Protein AF-M0CGI4-F1 (afdb_monomer)

pLDDT: mean 84.31, std 16.09, range [35.34, 97.31]

Solvent-accessible surface area (backbone atoms only — not comparable to full-atom values): 6238 Å² total; per-residue (Å²): 141,55,75,70,54,54,54,50,49,54,46,17,67,73,67,55,50,44,34,34,71,57,47,43,69,35,90,89,39,95,52,54,40,69,60,43,42,54,46,52,39,41,38,37,66,52,50,29,28,44,70,82,54,87,71,27,32,30,63,30,72,62,28,50,35,34,76,74,64,77,41,64,74,88,79,47,67,79,74,46,66,77,79,59,26,59,103,81,58,64,60,95,91,62,76,86,67,86,82,76,79,84,127

Foldseek 3Di:
DDPLLLVQLVCCVVVVKDALVRLCPDPPHVDHSLVSLLSLLQCVQQVQWDDPDDRMIHGDPVVVCVNVVVDDPVPTDGDDPCNSAPPPRDGPPDDPDPPDDDD

Structure (mmCIF, N/CA/C/O backbone):
data_AF-M0CGI4-F1
#
_entry.id   AF-M0CGI4-F1
#
loop_
_atom_site.group_PDB
_atom_site.id
_atom_site.type_symbol
_atom_site.label_atom_id
_atom_site.label_alt_id
_atom_site.label_comp_id
_atom_site.label_asym_id
_atom_site.label_entity_id
_atom_site.label_seq_id
_atom_site.pdbx_PDB_ins_code
_atom_site.Cartn_x
_atom_site.Cartn_y
_atom_site.Cartn_z
_atom_site.occupancy
_atom_site.B_iso_or_equiv
_atom_site.auth_seq_id
_atom_site.auth_comp_id
_atom_site.auth_asym_id
_atom_site.auth_atom_id
_atom_site.pdbx_PDB_model_num
ATOM 1 N N . MET A 1 1 ? 3.899 6.721 5.691 1.00 83.50 1 MET A N 1
ATOM 2 C CA . MET A 1 1 ? 2.978 6.881 4.556 1.00 83.50 1 MET A CA 1
ATOM 3 C C . MET A 1 1 ? 3.597 7.778 3.503 1.00 83.50 1 MET A C 1
ATOM 5 O O . MET A 1 1 ? 4.352 8.674 3.863 1.00 83.50 1 MET A O 1
ATOM 9 N N . MET A 1 2 ? 3.346 7.493 2.227 1.00 88.81 2 MET A N 1
ATOM 10 C CA . MET A 1 2 ? 3.700 8.334 1.080 1.00 88.81 2 MET A CA 1
ATOM 11 C C . MET A 1 2 ? 2.545 8.348 0.075 1.00 88.81 2 MET A C 1
ATOM 13 O O . MET A 1 2 ? 1.747 7.422 0.077 1.00 88.81 2 MET A O 1
ATOM 17 N N . GLN A 1 3 ? 2.504 9.324 -0.834 1.00 91.38 3 GLN A N 1
ATOM 18 C CA . GLN A 1 3 ? 1.399 9.481 -1.794 1.00 91.38 3 GLN A CA 1
ATOM 19 C C . GLN A 1 3 ? 1.071 8.195 -2.578 1.00 91.38 3 GLN A C 1
ATOM 21 O O . GLN A 1 3 ? -0.087 7.887 -2.822 1.00 91.38 3 GLN A O 1
ATOM 26 N N . LEU A 1 4 ? 2.084 7.411 -2.960 1.00 93.94 4 LEU A N 1
ATOM 27 C CA . LEU A 1 4 ? 1.880 6.137 -3.654 1.00 93.94 4 LEU A CA 1
ATOM 28 C C . LEU A 1 4 ? 1.054 5.129 -2.840 1.00 93.94 4 LEU A C 1
ATOM 30 O O . LEU A 1 4 ? 0.273 4.391 -3.424 1.00 93.94 4 LEU A O 1
ATOM 34 N N . ASP A 1 5 ? 1.225 5.092 -1.519 1.00 94.44 5 ASP A N 1
ATOM 35 C CA . ASP A 1 5 ? 0.464 4.190 -0.651 1.00 94.44 5 ASP A CA 1
ATOM 36 C C . ASP A 1 5 ? -1.028 4.533 -0.666 1.00 94.44 5 ASP A C 1
ATOM 38 O O . ASP A 1 5 ? -1.860 3.642 -0.787 1.00 94.44 5 ASP A O 1
ATOM 42 N N . GLU A 1 6 ? -1.349 5.827 -0.577 1.00 94.62 6 GLU A N 1
ATOM 43 C CA . GLU A 1 6 ? -2.728 6.328 -0.588 1.00 94.62 6 GLU A CA 1
ATOM 44 C C . GLU A 1 6 ? -3.393 5.972 -1.910 1.00 94.62 6 GLU A C 1
ATOM 46 O O . GLU A 1 6 ? -4.457 5.372 -1.923 1.00 94.62 6 GLU A O 1
ATOM 51 N N . ARG A 1 7 ? -2.692 6.194 -3.026 1.00 95.81 7 ARG A N 1
ATOM 52 C CA . ARG A 1 7 ? -3.185 5.818 -4.356 1.00 95.81 7 ARG A CA 1
ATOM 53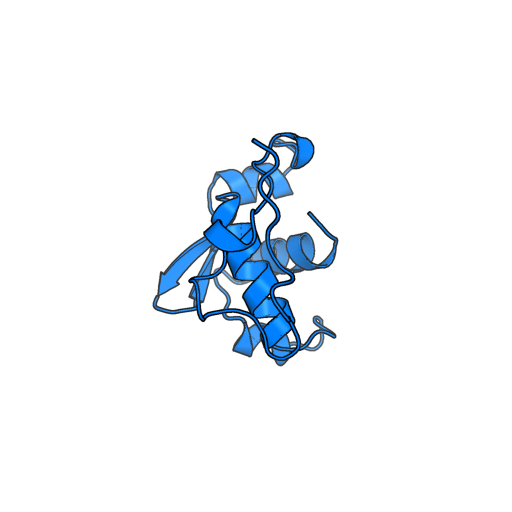 C C . ARG A 1 7 ? -3.439 4.318 -4.492 1.00 95.81 7 ARG A C 1
ATOM 55 O O . ARG A 1 7 ? -4.372 3.925 -5.183 1.00 95.81 7 ARG A O 1
ATOM 62 N N . ILE A 1 8 ? -2.602 3.476 -3.879 1.00 96.31 8 ILE A N 1
ATOM 63 C CA . ILE A 1 8 ? -2.823 2.023 -3.850 1.00 96.31 8 ILE A CA 1
ATOM 64 C C . ILE A 1 8 ? -4.098 1.709 -3.061 1.00 96.31 8 ILE A C 1
ATOM 66 O O . ILE A 1 8 ? -4.920 0.942 -3.550 1.00 96.31 8 ILE A O 1
ATOM 70 N N . MET A 1 9 ? -4.275 2.304 -1.879 1.00 96.88 9 MET A N 1
ATOM 71 C CA . MET A 1 9 ? -5.462 2.095 -1.046 1.00 96.88 9 MET A CA 1
ATOM 72 C C . MET A 1 9 ? -6.743 2.580 -1.732 1.00 96.88 9 MET A C 1
ATOM 74 O O . MET A 1 9 ? -7.696 1.820 -1.803 1.00 96.88 9 MET A O 1
ATOM 78 N N . GLU A 1 10 ? -6.741 3.781 -2.314 1.00 96.38 10 GLU A N 1
ATOM 79 C CA . GLU A 1 10 ? -7.859 4.324 -3.100 1.00 96.38 10 GLU A CA 1
ATOM 80 C C . GLU A 1 10 ? -8.224 3.419 -4.287 1.00 96.38 10 GLU A C 1
ATOM 82 O O . GLU A 1 10 ? -9.393 3.271 -4.640 1.00 96.38 10 GLU A O 1
ATOM 87 N N . TYR A 1 11 ? -7.224 2.811 -4.936 1.00 96.69 11 TYR A N 1
ATOM 88 C CA . TYR A 1 11 ? -7.474 1.868 -6.023 1.00 96.69 11 TYR A CA 1
ATOM 89 C C . TYR A 1 11 ? -8.127 0.583 -5.509 1.00 96.69 11 TYR A C 1
ATOM 91 O O . TYR A 1 11 ? -9.071 0.103 -6.129 1.00 96.69 11 TYR A O 1
ATOM 99 N N . ILE A 1 12 ? -7.640 0.032 -4.392 1.00 96.19 12 ILE A N 1
ATOM 100 C CA . ILE A 1 12 ? -8.228 -1.162 -3.771 1.00 96.19 12 ILE A CA 1
ATOM 101 C C . ILE A 1 12 ? -9.666 -0.876 -3.336 1.00 96.19 12 ILE A C 1
ATOM 103 O O . ILE A 1 12 ? -10.547 -1.652 -3.670 1.00 96.19 12 ILE A O 1
ATOM 107 N N . ASP A 1 13 ? -9.911 0.251 -2.672 1.00 96.50 13 ASP A N 1
ATOM 108 C CA . ASP A 1 13 ? -11.242 0.664 -2.220 1.00 96.50 13 ASP A CA 1
ATOM 109 C C . ASP A 1 13 ? -12.250 0.744 -3.379 1.00 96.50 13 ASP A C 1
ATOM 111 O O . ASP A 1 13 ? -13.383 0.274 -3.277 1.00 96.50 13 ASP A O 1
ATOM 115 N N . ARG A 1 14 ? -11.812 1.261 -4.535 1.00 96.06 14 ARG A N 1
ATOM 116 C CA . ARG A 1 14 ? -12.660 1.374 -5.727 1.00 96.06 14 ARG A CA 1
ATOM 117 C C . ARG A 1 14 ? -12.865 0.053 -6.473 1.00 96.06 14 ARG A C 1
ATOM 119 O O . ARG A 1 14 ? -13.967 -0.202 -6.954 1.00 96.06 14 ARG A O 1
ATOM 126 N N . GLU A 1 15 ? -11.812 -0.742 -6.649 1.00 94.44 15 GLU A N 1
ATOM 127 C CA . GLU A 1 15 ? -11.823 -1.940 -7.511 1.00 94.44 15 GLU A CA 1
ATOM 128 C C . GLU A 1 15 ? -12.021 -3.254 -6.724 1.00 94.44 15 GLU A C 1
ATOM 130 O O . GLU A 1 15 ? -12.170 -4.327 -7.312 1.00 94.44 15 GLU A O 1
ATOM 135 N N . GLY A 1 16 ? -12.022 -3.185 -5.393 1.00 94.06 16 GLY A N 1
ATOM 136 C CA . GLY A 1 16 ? -12.177 -4.288 -4.446 1.00 94.06 16 GLY A CA 1
ATOM 137 C C . GLY A 1 16 ? -10.864 -4.972 -4.073 1.00 94.06 16 GLY A C 1
ATOM 138 O O . GLY A 1 16 ? -10.619 -5.250 -2.912 1.00 94.06 16 GLY A O 1
ATOM 139 N N . TRP A 1 17 ? -9.981 -5.257 -5.027 1.00 94.50 17 TRP A N 1
ATOM 140 C CA . TRP A 1 17 ? -8.702 -5.884 -4.698 1.00 94.50 17 TRP A CA 1
ATOM 141 C C . TRP A 1 17 ? -7.599 -5.537 -5.676 1.00 94.50 17 TRP A C 1
ATOM 143 O O . TRP A 1 17 ? -7.830 -5.085 -6.798 1.00 94.50 17 TRP A O 1
ATOM 153 N N . VAL A 1 18 ? -6.359 -5.805 -5.267 1.00 94.56 18 VAL A N 1
ATOM 154 C CA . VAL A 1 18 ? -5.213 -5.534 -6.122 1.00 94.56 18 VAL A CA 1
ATOM 155 C C . VAL A 1 18 ? -4.072 -6.520 -5.962 1.00 94.56 18 VAL A C 1
ATOM 157 O O . VAL A 1 18 ? -3.862 -7.076 -4.894 1.00 94.56 18 VAL A O 1
ATOM 160 N N . SER A 1 19 ? -3.275 -6.688 -7.018 1.00 96.25 19 SER A N 1
ATOM 161 C CA . SER A 1 19 ? -1.946 -7.300 -6.923 1.00 96.25 19 SER A CA 1
ATOM 162 C C . SER A 1 19 ? -0.870 -6.337 -7.434 1.00 96.25 19 SER A C 1
ATOM 164 O O . SER A 1 19 ? -1.150 -5.546 -8.342 1.00 96.25 19 SER A O 1
ATOM 166 N N . PRO A 1 20 ? 0.381 -6.416 -6.936 1.00 95.62 20 PRO A N 1
ATOM 167 C CA . PRO A 1 20 ? 1.470 -5.558 -7.405 1.00 95.62 20 PRO A CA 1
ATOM 168 C C . PRO A 1 20 ? 1.671 -5.605 -8.922 1.00 95.62 20 PRO A C 1
ATOM 170 O O . PRO A 1 20 ? 1.896 -4.581 -9.564 1.00 95.62 20 PRO A O 1
ATOM 173 N N . ARG A 1 21 ? 1.531 -6.799 -9.509 1.00 95.69 21 ARG A N 1
ATOM 174 C CA . ARG A 1 21 ? 1.644 -7.022 -10.953 1.00 95.69 21 ARG A CA 1
ATOM 175 C C . ARG A 1 21 ? 0.541 -6.328 -11.750 1.00 95.69 21 ARG A C 1
ATOM 177 O O . ARG A 1 21 ? 0.791 -5.896 -12.875 1.00 95.69 21 ARG A O 1
ATOM 184 N N . LEU A 1 22 ? -0.672 -6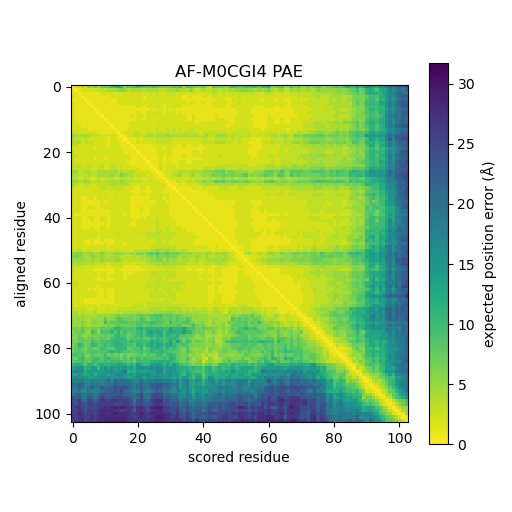.264 -11.202 1.00 95.38 22 LEU A N 1
ATOM 185 C CA . LEU A 1 22 ? -1.798 -5.583 -11.836 1.00 95.38 22 LEU A CA 1
ATOM 186 C C . LEU A 1 22 ? -1.566 -4.071 -11.826 1.00 95.38 22 LEU A C 1
ATOM 188 O O . LEU A 1 22 ? -1.612 -3.451 -12.883 1.00 95.38 22 LEU A O 1
ATOM 192 N N . LEU A 1 23 ? -1.192 -3.506 -10.675 1.00 95.31 23 LEU A N 1
ATOM 193 C CA . LEU A 1 23 ? -0.890 -2.076 -10.555 1.00 95.31 23 LEU A CA 1
ATOM 194 C C . LEU A 1 23 ? 0.272 -1.641 -11.437 1.00 95.31 23 LEU A C 1
ATOM 196 O O . LEU A 1 23 ? 0.178 -0.612 -12.086 1.00 95.31 23 LEU A O 1
ATOM 200 N N . ALA A 1 24 ? 1.342 -2.431 -11.533 1.00 95.12 24 ALA A N 1
ATOM 201 C CA . ALA A 1 24 ? 2.486 -2.095 -12.385 1.00 95.12 24 ALA A CA 1
ATOM 202 C C . ALA A 1 24 ? 2.135 -1.990 -13.883 1.00 95.12 24 ALA A C 1
ATO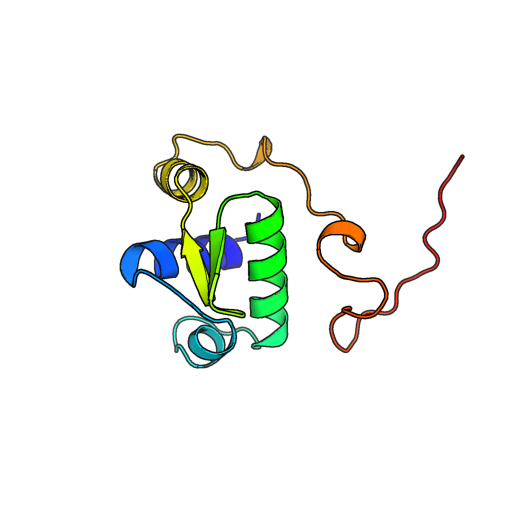M 204 O O . ALA A 1 24 ? 2.921 -1.474 -14.675 1.00 95.12 24 ALA A O 1
ATOM 205 N N . ARG A 1 25 ? 0.981 -2.530 -14.293 1.00 94.88 25 ARG A N 1
ATOM 206 C CA . ARG A 1 25 ? 0.453 -2.443 -15.662 1.00 94.88 25 ARG A CA 1
ATOM 207 C C . ARG A 1 25 ? -0.607 -1.355 -15.816 1.00 94.88 25 ARG A C 1
ATOM 209 O O . ARG A 1 25 ? -0.978 -1.037 -16.945 1.00 94.88 25 ARG A O 1
ATOM 216 N N . GLU A 1 26 ? -1.095 -0.815 -14.708 1.00 93.94 26 GLU A N 1
ATOM 217 C CA . GLU A 1 26 ? -2.104 0.229 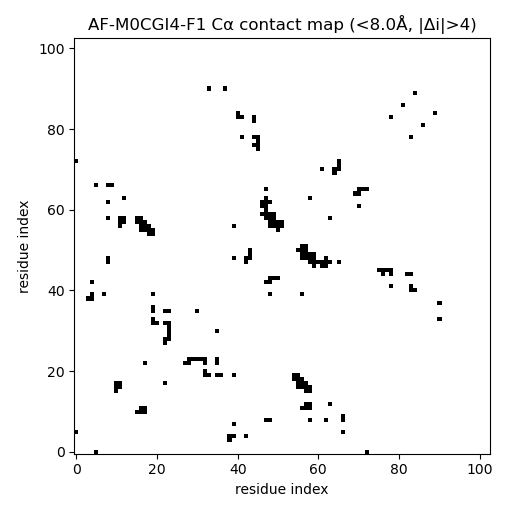-14.684 1.00 93.94 26 GLU A CA 1
ATOM 218 C C . GLU A 1 26 ? -1.467 1.571 -15.053 1.00 93.94 26 GLU A C 1
ATOM 220 O O . GLU A 1 26 ? -0.448 1.971 -14.489 1.00 93.94 26 GLU A O 1
ATOM 225 N N . ARG A 1 27 ? -2.082 2.314 -15.981 1.00 87.62 27 ARG A N 1
ATOM 226 C CA . ARG A 1 27 ? -1.509 3.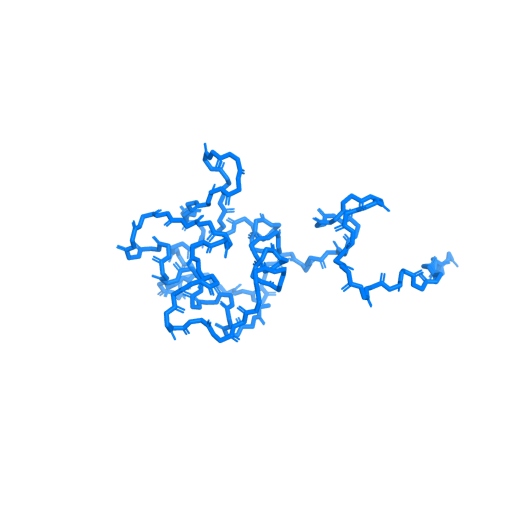582 -16.476 1.00 87.62 27 ARG A CA 1
ATOM 227 C C . ARG A 1 27 ? -1.377 4.631 -15.374 1.00 87.62 27 ARG A C 1
ATOM 229 O O . ARG A 1 27 ? -0.559 5.539 -15.486 1.00 87.62 27 ARG A O 1
ATOM 236 N N . GLY A 1 28 ? -2.185 4.511 -14.322 1.00 85.62 28 GLY A N 1
ATOM 237 C CA . GLY A 1 28 ? -2.125 5.380 -13.155 1.00 85.62 28 GLY A CA 1
ATOM 238 C C . GLY A 1 28 ? -0.848 5.221 -12.327 1.00 85.62 28 GLY A C 1
ATOM 239 O O . GLY A 1 28 ? -0.489 6.157 -11.614 1.00 85.62 28 GLY A O 1
ATOM 240 N N . PHE A 1 29 ? -0.133 4.101 -12.408 1.00 91.38 29 PHE A N 1
ATOM 241 C CA . PHE A 1 29 ? 0.985 3.812 -11.512 1.00 91.38 29 PHE A CA 1
ATOM 242 C C . PHE A 1 29 ? 2.311 3.829 -12.281 1.00 91.38 29 PHE A C 1
ATOM 244 O O . PHE A 1 29 ? 2.606 2.892 -13.015 1.00 91.38 29 PHE A O 1
ATOM 251 N N . PRO A 1 30 ? 3.142 4.876 -12.116 1.00 88.44 30 PRO A N 1
ATOM 252 C CA . PRO A 1 30 ? 4.404 5.004 -12.851 1.00 88.44 30 PRO A CA 1
ATOM 253 C C . PRO A 1 30 ? 5.537 4.129 -12.284 1.00 88.44 30 PRO A C 1
ATOM 255 O O . PRO A 1 30 ? 6.671 4.208 -12.750 1.00 88.44 30 PRO A O 1
ATOM 258 N N . GLU A 1 31 ? 5.255 3.329 -11.257 1.00 92.81 31 GLU A N 1
ATOM 259 C CA . GLU A 1 31 ? 6.251 2.618 -10.463 1.00 92.81 31 GLU A CA 1
ATOM 260 C C . GLU A 1 31 ? 6.403 1.161 -10.892 1.00 92.81 31 GLU A C 1
ATOM 262 O O . GLU A 1 31 ? 5.484 0.530 -11.413 1.00 92.81 31 GLU A O 1
ATOM 267 N N . THR A 1 32 ? 7.580 0.598 -10.632 1.00 92.75 32 THR A N 1
ATOM 268 C CA . THR A 1 32 ? 7.846 -0.811 -10.947 1.00 92.75 32 THR A CA 1
ATOM 269 C C . THR A 1 32 ? 7.074 -1.757 -10.023 1.00 92.75 32 THR A C 1
ATOM 271 O O . THR A 1 32 ? 6.796 -1.436 -8.866 1.00 92.75 32 THR A O 1
ATOM 274 N N . GLU A 1 33 ? 6.806 -2.980 -10.495 1.00 94.06 33 GLU A N 1
ATOM 275 C CA . GLU A 1 33 ? 6.152 -4.030 -9.696 1.00 94.06 33 GLU A CA 1
ATOM 276 C C . GLU A 1 33 ? 6.859 -4.280 -8.354 1.00 94.06 33 GLU A C 1
ATOM 278 O O . GLU A 1 33 ? 6.196 -4.486 -7.342 1.00 94.06 33 GLU A O 1
ATOM 283 N N . GLY A 1 34 ? 8.196 -4.223 -8.321 1.00 91.31 34 GLY A N 1
ATOM 284 C CA . GLY A 1 34 ? 8.972 -4.396 -7.090 1.00 91.31 34 GLY A CA 1
ATOM 285 C C . GLY A 1 34 ? 8.709 -3.294 -6.062 1.00 91.31 34 GLY A C 1
ATOM 286 O O . GLY A 1 34 ? 8.462 -3.591 -4.896 1.00 91.31 34 GLY A O 1
ATOM 287 N N . VAL A 1 35 ? 8.682 -2.031 -6.501 1.00 91.75 35 VAL A N 1
ATOM 288 C CA . VAL A 1 35 ? 8.365 -0.888 -5.628 1.00 91.75 35 VAL A CA 1
ATOM 289 C C . VAL A 1 35 ? 6.941 -1.008 -5.091 1.00 91.75 35 VAL A C 1
ATOM 291 O O . VAL A 1 35 ? 6.719 -0.848 -3.892 1.00 91.75 35 VAL A O 1
ATOM 294 N N . ILE A 1 36 ? 5.979 -1.343 -5.950 1.00 94.81 36 ILE A N 1
ATOM 295 C CA . ILE A 1 36 ? 4.579 -1.513 -5.547 1.00 94.81 36 ILE A CA 1
ATOM 296 C C . ILE A 1 36 ? 4.442 -2.666 -4.546 1.00 94.81 36 ILE A C 1
ATOM 298 O O . ILE A 1 36 ? 3.785 -2.508 -3.519 1.00 94.81 36 ILE A O 1
ATOM 302 N N . ARG A 1 37 ? 5.120 -3.796 -4.782 1.00 94.56 37 ARG A N 1
ATOM 303 C CA . ARG A 1 37 ? 5.142 -4.937 -3.855 1.00 94.56 37 ARG A CA 1
ATOM 304 C C . ARG A 1 37 ? 5.643 -4.524 -2.475 1.00 94.56 37 ARG A C 1
ATOM 306 O O . ARG A 1 37 ? 5.034 -4.881 -1.467 1.00 94.56 37 ARG A O 1
ATOM 313 N N . ASP A 1 38 ? 6.716 -3.745 -2.416 1.00 91.44 38 ASP A N 1
ATOM 314 C CA . ASP A 1 38 ? 7.243 -3.222 -1.158 1.00 91.44 38 ASP A CA 1
ATOM 315 C C . ASP A 1 38 ? 6.248 -2.318 -0.441 1.00 91.44 38 ASP A C 1
ATOM 317 O O . ASP A 1 38 ? 6.124 -2.384 0.786 1.00 91.44 38 ASP A O 1
ATOM 321 N N . ARG A 1 39 ? 5.533 -1.473 -1.194 1.00 93.81 39 ARG A N 1
ATOM 322 C CA . ARG A 1 39 ? 4.485 -0.619 -0.632 1.00 93.81 39 ARG A CA 1
ATOM 323 C C . ARG A 1 39 ? 3.348 -1.450 -0.054 1.00 93.81 39 ARG A C 1
ATOM 325 O O . ARG A 1 39 ? 3.001 -1.236 1.104 1.00 93.81 39 ARG A O 1
ATOM 332 N N . CYS A 1 40 ? 2.855 -2.453 -0.780 1.00 94.69 40 CYS A N 1
ATOM 333 C CA . CYS A 1 40 ? 1.821 -3.361 -0.281 1.00 94.69 40 CYS A CA 1
ATOM 334 C C . CYS A 1 40 ? 2.260 -4.076 1.007 1.00 94.69 40 CYS A C 1
ATOM 336 O O . CYS A 1 40 ? 1.503 -4.139 1.973 1.00 94.69 40 CYS A O 1
ATOM 338 N N . LYS A 1 41 ? 3.510 -4.552 1.094 1.00 92.88 41 LYS A N 1
ATOM 339 C CA . LYS A 1 41 ? 4.021 -5.166 2.333 1.00 92.88 41 LYS A CA 1
ATOM 340 C C . LYS A 1 41 ? 4.057 -4.178 3.510 1.00 92.88 41 LYS A C 1
ATOM 342 O O . LYS A 1 41 ? 3.762 -4.562 4.640 1.00 92.88 41 LYS A O 1
ATOM 347 N N . ARG A 1 42 ? 4.404 -2.909 3.267 1.00 92.81 42 ARG A N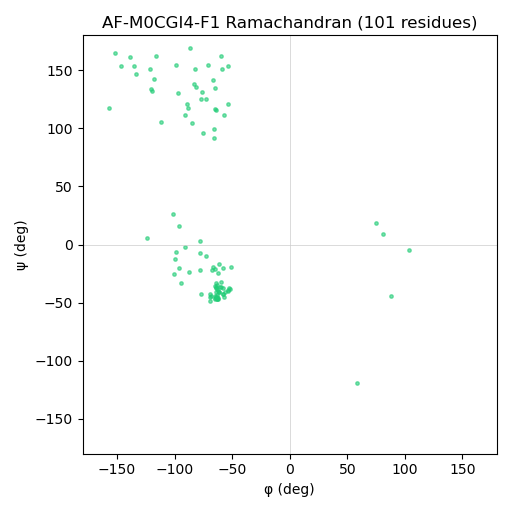 1
ATOM 348 C CA . ARG A 1 42 ? 4.402 -1.853 4.299 1.00 92.81 42 ARG A CA 1
ATOM 349 C C . ARG A 1 42 ? 2.989 -1.481 4.746 1.00 92.81 42 ARG A C 1
ATOM 351 O O . ARG A 1 42 ? 2.778 -1.342 5.943 1.00 92.81 42 ARG A O 1
ATOM 358 N N . LEU A 1 43 ? 2.045 -1.361 3.817 1.00 94.19 43 LEU A N 1
ATOM 359 C CA . LEU A 1 43 ? 0.628 -1.115 4.107 1.00 94.19 43 LEU A CA 1
ATOM 360 C C . LEU A 1 43 ? -0.012 -2.274 4.880 1.00 94.19 43 LEU A C 1
ATOM 362 O O . LEU A 1 43 ? -0.784 -2.067 5.812 1.00 94.19 43 LEU A O 1
ATOM 366 N N . ARG A 1 44 ? 0.372 -3.511 4.556 1.00 93.81 44 ARG A N 1
ATOM 367 C CA . ARG A 1 44 ? -0.024 -4.679 5.345 1.00 93.81 44 ARG A CA 1
ATOM 368 C C . ARG A 1 44 ? 0.498 -4.592 6.774 1.00 93.81 44 ARG A C 1
ATOM 370 O O . ARG A 1 44 ? -0.210 -4.935 7.711 1.00 93.81 44 ARG A O 1
ATOM 377 N N . TYR A 1 45 ? 1.736 -4.136 6.953 1.00 92.00 45 TYR A N 1
ATOM 378 C CA . TYR A 1 45 ? 2.315 -3.972 8.285 1.00 92.00 45 TYR A CA 1
ATOM 379 C C . TYR A 1 45 ? 1.573 -2.922 9.127 1.00 92.00 45 TYR A C 1
ATOM 381 O O . TYR A 1 45 ? 1.480 -3.084 10.340 1.00 92.00 45 TYR A O 1
ATOM 389 N N . THR A 1 46 ? 1.035 -1.867 8.508 1.00 91.00 46 THR A N 1
ATOM 390 C CA . THR A 1 46 ? 0.199 -0.882 9.214 1.00 91.00 46 THR A CA 1
ATOM 391 C C . THR A 1 46 ? -1.223 -1.375 9.468 1.00 91.00 46 THR A C 1
ATOM 393 O O . THR A 1 46 ? -1.966 -0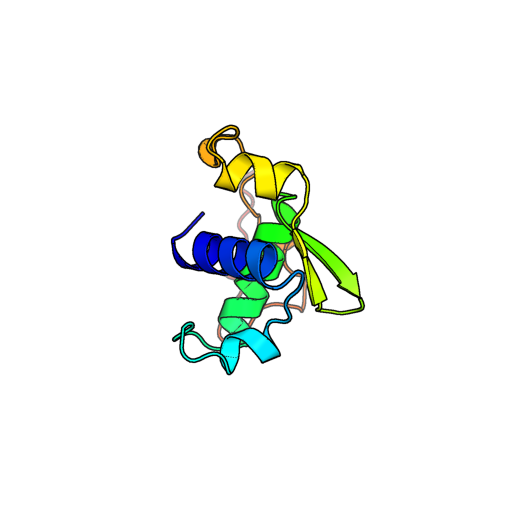.696 10.160 1.00 91.00 46 THR A O 1
ATOM 396 N N . GLY A 1 47 ? -1.608 -2.534 8.925 1.00 92.38 47 GLY A N 1
ATOM 397 C CA . GLY A 1 47 ? -2.961 -3.069 9.048 1.00 92.38 47 GLY A CA 1
ATOM 398 C C . GLY A 1 47 ? -3.989 -2.359 8.172 1.00 92.38 47 GLY A C 1
ATOM 399 O O . GLY A 1 47 ? -5.170 -2.481 8.450 1.00 92.38 47 GLY A O 1
ATOM 400 N N . PHE A 1 48 ? -3.566 -1.619 7.140 1.00 95.06 48 PHE A N 1
ATOM 401 C CA . PHE A 1 48 ? -4.476 -0.905 6.227 1.00 95.06 48 PHE A CA 1
ATOM 402 C C . PHE A 1 48 ? -4.955 -1.747 5.049 1.00 95.06 48 PHE A C 1
ATOM 404 O O . PHE A 1 48 ? -5.988 -1.459 4.453 1.00 95.06 48 PHE A O 1
ATOM 411 N N . ILE A 1 49 ? -4.183 -2.770 4.694 1.00 96.38 49 ILE A N 1
ATOM 412 C CA . ILE A 1 49 ? -4.570 -3.754 3.689 1.00 96.38 49 ILE A CA 1
ATOM 413 C C . ILE A 1 49 ? -4.242 -5.145 4.213 1.00 96.38 49 ILE A C 1
ATOM 415 O O . ILE A 1 49 ? -3.294 -5.321 4.987 1.00 96.38 49 ILE A O 1
ATOM 419 N N . GLU A 1 50 ? -4.960 -6.152 3.742 1.00 95.56 50 GLU A N 1
ATOM 420 C CA . GLU A 1 50 ? -4.727 -7.540 4.120 1.00 95.56 50 GLU A CA 1
ATOM 421 C C . GLU A 1 50 ? -4.708 -8.470 2.904 1.00 95.56 50 GLU A C 1
ATOM 423 O O . GLU A 1 50 ? -5.370 -8.206 1.903 1.00 95.56 50 GLU A O 1
ATOM 428 N N . PRO A 1 51 ? -3.901 -9.546 2.927 1.00 94.75 51 PRO A N 1
ATOM 429 C CA . PRO A 1 51 ? -3.890 -10.502 1.834 1.00 94.75 51 PRO A CA 1
ATOM 430 C C . PRO A 1 51 ? -5.117 -11.417 1.914 1.00 94.75 51 PRO A C 1
ATOM 432 O O . PRO A 1 51 ? -5.277 -12.126 2.906 1.00 94.75 51 PRO A O 1
ATOM 435 N N . PHE A 1 52 ? -5.913 -11.498 0.848 1.00 87.44 52 PHE A N 1
ATOM 436 C CA . PHE A 1 52 ? -7.000 -12.488 0.763 1.00 87.44 52 PHE A CA 1
ATOM 437 C C . PHE A 1 52 ? -6.618 -13.706 -0.100 1.00 87.44 52 PHE A C 1
ATOM 439 O O . PHE A 1 52 ? -7.123 -14.806 0.126 1.00 87.44 52 PHE A O 1
ATOM 446 N N . HIS A 1 53 ? -5.684 -13.559 -1.055 1.00 89.94 53 HIS A N 1
ATOM 447 C CA . HIS A 1 53 ? -5.135 -14.685 -1.821 1.00 89.94 53 HIS A CA 1
ATOM 448 C C . HIS A 1 53 ? -3.745 -14.389 -2.409 1.00 89.94 53 HIS A C 1
ATOM 450 O O . HIS A 1 53 ? -3.592 -13.527 -3.270 1.00 89.94 53 HIS A O 1
ATOM 456 N N . GLY A 1 54 ? -2.714 -15.140 -2.008 1.00 89.00 54 GLY A N 1
ATOM 457 C CA . GLY A 1 54 ? -1.355 -14.960 -2.538 1.00 89.00 54 GLY A CA 1
ATOM 458 C C . GLY A 1 54 ? -0.825 -13.537 -2.312 1.00 89.00 54 GLY A C 1
ATOM 459 O O . GLY A 1 54 ? -0.706 -13.095 -1.173 1.00 89.00 54 GLY A O 1
ATOM 460 N N . GLU A 1 55 ? -0.507 -12.827 -3.398 1.00 90.00 55 GLU A N 1
ATOM 461 C CA . GLU A 1 55 ? -0.105 -11.408 -3.382 1.00 90.00 55 GLU A CA 1
ATOM 462 C C . GLU A 1 55 ? -1.242 -10.465 -3.799 1.00 90.00 55 GLU A C 1
ATOM 464 O O . GLU A 1 55 ? -0.998 -9.385 -4.341 1.00 90.00 55 GLU A O 1
ATOM 469 N N . MET A 1 56 ? -2.485 -10.900 -3.596 1.00 95.38 56 MET A N 1
ATOM 470 C CA . MET A 1 56 ? -3.670 -10.076 -3.769 1.00 95.38 56 MET A CA 1
ATOM 471 C C . MET A 1 56 ? -4.114 -9.519 -2.419 1.00 95.38 56 MET A C 1
ATOM 473 O O . MET A 1 56 ? -4.236 -10.270 -1.447 1.00 95.38 56 MET A O 1
ATOM 477 N N . TYR A 1 57 ? -4.341 -8.213 -2.382 1.00 97.31 57 TYR A N 1
ATOM 478 C CA . TYR A 1 57 ? -4.676 -7.450 -1.191 1.00 97.31 57 TYR A CA 1
ATOM 479 C C . TYR A 1 57 ? -6.057 -6.818 -1.320 1.00 97.31 57 TYR A C 1
ATOM 481 O O . TYR A 1 57 ? -6.407 -6.344 -2.402 1.00 97.31 57 TYR A O 1
ATOM 489 N N . ASP A 1 58 ? -6.776 -6.795 -0.207 1.00 97.25 58 ASP A N 1
ATOM 490 C CA . ASP A 1 58 ? -8.033 -6.077 0.007 1.00 97.25 58 ASP A CA 1
ATOM 491 C C . ASP A 1 58 ? -7.821 -5.008 1.098 1.00 97.25 58 ASP A C 1
ATOM 493 O O . ASP A 1 58 ? -6.818 -5.051 1.827 1.00 97.25 58 ASP A O 1
ATOM 497 N N . ILE A 1 59 ? -8.709 -4.021 1.180 1.00 96.94 59 ILE A N 1
ATOM 498 C CA . ILE A 1 59 ? -8.655 -2.948 2.172 1.00 96.94 59 ILE A CA 1
ATOM 499 C C . ILE A 1 59 ? -9.279 -3.423 3.488 1.00 96.94 59 ILE A C 1
ATOM 501 O O . ILE A 1 59 ? -10.302 -4.101 3.506 1.00 96.94 59 ILE A O 1
ATOM 505 N N . THR A 1 60 ? -8.649 -3.083 4.610 1.00 96.44 60 THR A N 1
ATOM 506 C CA . THR A 1 60 ? -9.211 -3.363 5.939 1.00 96.44 60 THR A CA 1
ATOM 507 C C . THR A 1 60 ? -10.150 -2.240 6.375 1.00 96.44 60 THR A C 1
ATOM 509 O O . THR A 1 60 ? -10.144 -1.147 5.805 1.00 96.44 60 THR A O 1
ATOM 512 N N . ILE A 1 61 ? -10.896 -2.460 7.460 1.00 95.44 61 ILE A N 1
ATOM 513 C CA . ILE A 1 61 ? -11.725 -1.415 8.080 1.00 95.44 61 ILE A CA 1
ATOM 514 C C . ILE A 1 61 ? -10.859 -0.215 8.491 1.00 95.44 61 ILE A C 1
ATOM 516 O O . ILE A 1 61 ? -11.226 0.931 8.246 1.00 95.44 61 ILE A O 1
ATOM 520 N N . GLU A 1 62 ? -9.684 -0.452 9.077 1.00 94.31 62 GLU A N 1
ATOM 521 C CA . GLU A 1 62 ? -8.752 0.609 9.458 1.00 94.31 62 GLU A CA 1
ATOM 522 C C . GLU A 1 62 ? -8.222 1.378 8.244 1.00 94.31 62 GLU A C 1
ATOM 524 O O . GLU A 1 62 ? -8.024 2.591 8.323 1.00 94.31 62 GLU A O 1
ATOM 529 N N . GLY A 1 63 ? -7.991 0.687 7.125 1.00 95.44 63 GLY A N 1
ATOM 530 C CA . GLY A 1 63 ? -7.610 1.315 5.864 1.00 95.44 63 GLY A CA 1
ATOM 531 C C . GLY A 1 63 ? -8.707 2.226 5.321 1.00 95.44 63 GLY A C 1
ATOM 532 O O . GLY A 1 63 ? -8.414 3.333 4.874 1.00 95.44 63 GLY A O 1
ATOM 533 N N . GLN A 1 64 ? -9.964 1.801 5.415 1.00 96.44 64 GLN A N 1
ATOM 534 C CA . GLN A 1 64 ? -11.108 2.581 4.952 1.00 96.44 64 GLN A CA 1
ATOM 535 C C . GLN A 1 64 ? -11.336 3.819 5.830 1.00 96.44 64 GLN A C 1
ATOM 537 O O . GLN A 1 64 ? -11.392 4.934 5.325 1.00 96.44 64 GLN A O 1
ATOM 542 N N . LEU A 1 65 ? -11.285 3.653 7.156 1.00 94.94 65 LEU A N 1
ATOM 543 C CA . LEU A 1 65 ? -11.324 4.768 8.108 1.00 94.94 65 LEU A CA 1
ATOM 544 C C . LEU A 1 65 ? -10.160 5.753 7.915 1.00 94.94 65 LEU A C 1
ATOM 546 O O . LEU A 1 65 ? -10.311 6.949 8.158 1.00 94.94 65 LEU A O 1
ATOM 550 N N . TYR A 1 66 ? -8.987 5.278 7.486 1.00 94.62 66 TYR A N 1
ATOM 551 C CA . TYR A 1 66 ? -7.893 6.168 7.101 1.00 94.62 66 TYR A CA 1
ATOM 552 C C . TYR A 1 66 ? -8.242 7.009 5.864 1.00 94.62 66 TYR A C 1
ATOM 554 O O . TYR A 1 66 ? -8.011 8.217 5.883 1.00 94.62 66 TYR A O 1
ATOM 562 N N . LEU A 1 67 ? -8.804 6.400 4.812 1.00 95.31 67 LEU A N 1
ATOM 563 C CA . LEU A 1 67 ? -9.224 7.124 3.602 1.00 95.31 67 LEU A CA 1
ATOM 564 C C . LEU A 1 67 ? -10.340 8.137 3.888 1.00 95.31 67 LEU A C 1
ATOM 566 O O . LEU A 1 67 ? -10.324 9.230 3.325 1.00 95.31 67 LEU A O 1
ATOM 570 N N . ASP A 1 68 ? -11.243 7.814 4.814 1.00 95.25 68 ASP A N 1
ATOM 571 C CA . ASP A 1 68 ? -12.311 8.709 5.273 1.00 95.25 68 ASP A CA 1
ATOM 572 C C . ASP A 1 68 ? -11.797 9.859 6.165 1.00 95.25 68 ASP A C 1
ATOM 574 O O . ASP A 1 68 ? -12.529 10.802 6.465 1.00 95.25 68 ASP A O 1
ATOM 578 N N . GLY A 1 69 ? -10.526 9.817 6.585 1.00 93.12 69 GLY A N 1
ATOM 579 C CA . GLY A 1 69 ? -9.916 10.816 7.467 1.00 93.12 69 GLY A CA 1
ATOM 580 C C . GLY A 1 69 ? -10.233 10.630 8.955 1.00 93.12 69 GLY A C 1
ATOM 581 O O . GLY A 1 69 ? -9.874 11.483 9.768 1.00 93.12 69 GLY A O 1
ATOM 582 N N . GLU A 1 70 ? -10.854 9.511 9.323 1.00 92.88 70 GLU A N 1
ATOM 583 C CA . GLU A 1 70 ? -11.205 9.147 10.702 1.00 92.88 70 GLU A CA 1
ATOM 584 C C . GLU A 1 70 ? -9.994 8.614 11.491 1.00 92.88 70 GLU A C 1
ATOM 586 O O . GLU A 1 70 ? -9.959 8.667 12.723 1.00 92.88 70 GLU A O 1
ATOM 591 N N . ILE A 1 71 ? -8.962 8.121 10.793 1.00 87.69 71 ILE A N 1
ATOM 592 C CA . ILE A 1 71 ? -7.696 7.672 11.386 1.00 87.69 71 ILE A CA 1
ATOM 593 C C . ILE A 1 71 ? -6.528 8.479 10.824 1.00 87.69 71 ILE A C 1
ATOM 595 O O . ILE A 1 71 ? -6.349 8.616 9.620 1.00 87.69 71 ILE A O 1
ATOM 599 N N . ASP A 1 72 ?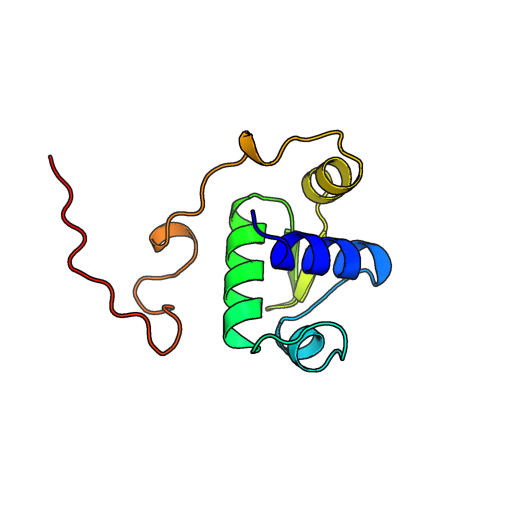 -5.650 8.939 11.715 1.00 84.94 72 ASP A N 1
ATOM 600 C CA . ASP A 1 72 ? -4.404 9.602 11.340 1.00 84.94 72 ASP A CA 1
ATOM 601 C C . ASP A 1 72 ? -3.252 8.592 11.175 1.00 84.94 72 ASP A C 1
ATOM 603 O O . ASP A 1 72 ? -2.849 7.918 12.131 1.00 84.94 72 ASP A O 1
ATOM 607 N N . ALA A 1 73 ? -2.652 8.529 9.980 1.00 79.75 73 ALA A N 1
ATOM 608 C CA . ALA A 1 73 ? -1.495 7.669 9.702 1.00 79.75 73 ALA A CA 1
ATOM 609 C C . ALA A 1 73 ? -0.278 7.937 10.601 1.00 79.75 73 ALA A C 1
ATOM 611 O O . ALA A 1 73 ? 0.585 7.066 10.724 1.00 79.75 73 ALA A O 1
ATOM 612 N N . ARG A 1 74 ? -0.171 9.112 11.236 1.00 81.06 74 ARG A N 1
ATOM 613 C CA . ARG A 1 74 ? 0.919 9.426 12.177 1.00 81.06 74 ARG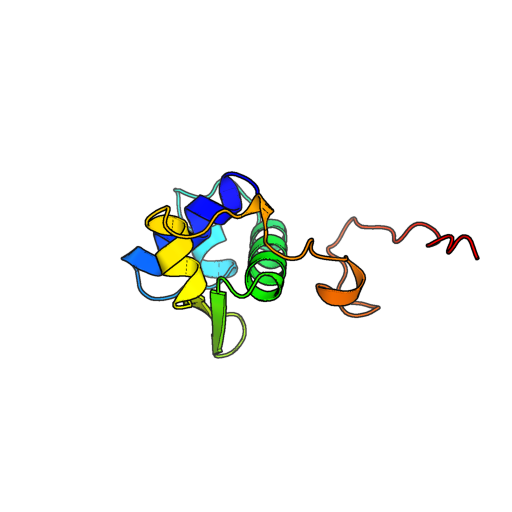 A CA 1
ATOM 614 C C . ARG A 1 74 ? 0.893 8.552 13.430 1.00 81.06 74 ARG A C 1
ATOM 616 O O . ARG A 1 74 ? 1.927 8.414 14.079 1.00 81.06 74 ARG A O 1
ATOM 623 N N . HIS A 1 75 ? -0.251 7.955 13.756 1.00 80.56 75 HIS A N 1
ATOM 624 C CA . HIS A 1 75 ? -0.399 7.052 14.897 1.00 80.56 75 HIS A CA 1
ATOM 625 C C . HIS A 1 75 ? -0.156 5.578 14.545 1.00 80.56 75 HIS A C 1
ATOM 627 O O . HIS A 1 75 ? -0.173 4.728 15.433 1.00 80.56 75 HIS A O 1
ATOM 633 N N . GLN A 1 76 ? 0.107 5.266 13.274 1.00 77.25 76 GLN A N 1
ATOM 634 C CA . GLN A 1 76 ? 0.341 3.897 12.825 1.00 77.25 76 GLN A CA 1
ATOM 635 C C . GLN A 1 76 ? 1.779 3.434 13.076 1.00 77.25 76 GLN A C 1
ATOM 637 O O . GLN A 1 76 ? 2.716 4.244 13.073 1.00 77.25 76 GLN A O 1
ATOM 642 N N . PRO A 1 77 ? 1.997 2.121 13.276 1.00 75.94 77 PRO A N 1
ATOM 643 C CA . PRO A 1 77 ? 3.324 1.605 13.547 1.00 75.94 77 PRO A CA 1
ATOM 644 C C . PRO A 1 77 ? 4.234 1.828 12.337 1.00 75.94 77 PRO A C 1
ATOM 646 O O . PRO A 1 77 ? 3.884 1.542 11.192 1.00 75.94 77 PRO A O 1
ATOM 649 N N . PHE A 1 78 ? 5.453 2.307 12.587 1.00 76.25 78 PHE A N 1
ATOM 650 C CA . PHE A 1 78 ? 6.412 2.502 11.507 1.00 76.25 78 PHE A CA 1
ATOM 651 C C . PHE A 1 78 ? 6.949 1.144 11.020 1.00 76.25 78 PHE A C 1
ATOM 653 O O . PHE A 1 78 ? 7.478 0.375 11.834 1.00 76.25 78 PHE A O 1
ATOM 660 N N . PRO A 1 79 ? 6.861 0.831 9.713 1.00 76.19 79 PRO A N 1
ATOM 661 C CA . PRO A 1 79 ? 7.344 -0.434 9.181 1.00 76.19 79 PRO A CA 1
ATOM 662 C C . PRO A 1 79 ? 8.856 -0.562 9.354 1.00 76.19 79 PRO A C 1
ATOM 664 O O . PRO A 1 79 ? 9.642 0.174 8.751 1.00 76.19 79 PRO A O 1
ATOM 667 N N . LYS A 1 80 ? 9.279 -1.538 10.162 1.00 76.50 80 LYS A N 1
ATOM 668 C CA . LYS A 1 80 ? 10.684 -1.951 10.250 1.00 76.50 80 LYS A CA 1
ATOM 669 C C . LYS A 1 80 ? 10.990 -2.895 9.094 1.00 76.50 80 LYS A C 1
ATOM 671 O O . LYS A 1 80 ? 10.226 -3.822 8.845 1.00 76.50 80 LYS A O 1
ATOM 676 N N . ALA A 1 81 ? 12.133 -2.712 8.430 1.00 72.75 81 ALA A N 1
ATOM 677 C CA . ALA A 1 81 ? 12.521 -3.552 7.294 1.00 72.75 81 ALA A CA 1
ATOM 678 C C . ALA A 1 81 ? 12.492 -5.053 7.641 1.00 72.75 81 ALA A C 1
ATOM 680 O O . ALA A 1 81 ? 11.971 -5.843 6.870 1.00 72.75 81 ALA A O 1
ATOM 681 N N . SER A 1 82 ? 12.938 -5.431 8.842 1.00 74.62 82 SER A N 1
ATOM 682 C CA . SER A 1 82 ? 12.908 -6.817 9.335 1.00 74.62 82 SER A CA 1
ATOM 683 C C . SER A 1 82 ? 11.510 -7.394 9.576 1.00 74.62 82 SER A C 1
ATOM 685 O O . SER A 1 82 ? 11.377 -8.600 9.728 1.00 74.62 82 SER A O 1
ATOM 687 N N . ALA A 1 83 ? 10.491 -6.544 9.711 1.00 72.12 83 ALA A N 1
ATOM 688 C CA . ALA A 1 83 ? 9.112 -6.966 9.933 1.00 72.12 83 ALA A CA 1
ATOM 689 C C . ALA A 1 83 ? 8.297 -7.015 8.631 1.00 72.12 83 ALA A C 1
ATOM 691 O O . ALA A 1 83 ? 7.277 -7.690 8.562 1.00 72.12 83 ALA A O 1
ATOM 692 N N . VAL A 1 84 ? 8.761 -6.301 7.604 1.00 76.88 84 VAL A N 1
ATOM 693 C CA . VAL A 1 84 ? 8.157 -6.250 6.265 1.00 76.88 84 VAL A CA 1
ATOM 694 C C . VAL A 1 84 ? 8.805 -7.268 5.323 1.00 76.88 84 VAL A C 1
ATOM 696 O O . VAL A 1 84 ? 8.135 -7.828 4.456 1.00 76.88 84 VAL A O 1
ATOM 699 N N . PHE A 1 85 ? 10.103 -7.521 5.496 1.00 73.50 85 PHE A N 1
ATOM 700 C CA . PHE A 1 85 ? 10.897 -8.428 4.676 1.00 73.50 85 PHE A CA 1
ATOM 701 C C . PHE A 1 85 ? 11.476 -9.548 5.539 1.00 73.50 85 PHE A C 1
ATOM 703 O O . PHE A 1 85 ? 12.089 -9.288 6.579 1.00 73.50 85 PHE A O 1
ATOM 710 N N . GLY A 1 86 ? 11.332 -10.797 5.084 1.00 70.19 86 GLY A N 1
ATOM 711 C CA . GLY A 1 86 ? 12.129 -11.901 5.598 1.00 70.19 86 GLY A CA 1
ATOM 712 C C . GLY A 1 86 ? 13.622 -11.648 5.370 1.00 70.19 86 GLY A C 1
ATOM 713 O O . GLY A 1 86 ? 14.010 -10.840 4.526 1.00 70.19 86 GLY A O 1
ATOM 714 N N . ARG A 1 87 ? 14.482 -12.371 6.101 1.00 57.56 87 ARG A N 1
ATOM 715 C CA . ARG A 1 87 ? 15.956 -12.225 6.060 1.00 57.56 87 ARG A CA 1
ATOM 716 C C . ARG A 1 87 ? 16.553 -12.275 4.637 1.00 57.56 87 ARG A C 1
ATOM 718 O O . ARG A 1 87 ? 17.666 -11.796 4.449 1.00 57.56 87 ARG A O 1
ATOM 725 N N . TRP A 1 88 ? 15.813 -12.819 3.666 1.00 58.28 88 TRP A N 1
ATOM 726 C CA . TRP A 1 88 ? 16.203 -12.985 2.263 1.00 58.28 88 TRP A CA 1
ATOM 727 C C . TRP A 1 88 ? 15.237 -12.338 1.248 1.00 58.28 88 TRP A C 1
ATOM 729 O O . TRP A 1 88 ? 15.449 -12.492 0.052 1.00 58.28 88 TRP A O 1
ATOM 739 N N . ASP A 1 89 ? 14.218 -11.592 1.693 1.00 65.75 89 ASP A N 1
ATOM 740 C CA . ASP A 1 89 ? 13.161 -11.028 0.824 1.00 65.75 89 ASP A CA 1
ATOM 741 C C . ASP A 1 89 ? 13.415 -9.570 0.404 1.00 65.75 89 ASP A C 1
ATOM 743 O O . ASP A 1 89 ? 12.483 -8.867 -0.002 1.00 65.75 89 ASP A O 1
ATOM 747 N N . PHE A 1 90 ? 14.647 -9.075 0.552 1.00 62.12 90 PHE A N 1
ATOM 748 C CA . PHE A 1 90 ? 14.960 -7.696 0.189 1.00 62.12 90 PHE A CA 1
ATOM 749 C C . PHE A 1 90 ? 14.838 -7.490 -1.329 1.00 62.12 90 PHE A C 1
ATOM 751 O O . PHE A 1 90 ? 15.244 -8.361 -2.103 1.00 62.12 90 PHE A O 1
ATOM 758 N N . PRO A 1 91 ? 14.316 -6.337 -1.771 1.00 56.28 91 PRO A N 1
ATOM 759 C CA . PRO A 1 91 ? 14.210 -6.021 -3.189 1.00 56.28 91 PRO A CA 1
ATOM 760 C C . PRO A 1 91 ? 15.584 -6.036 -3.870 1.00 56.28 91 PRO A C 1
ATOM 762 O O . PRO A 1 91 ? 16.589 -5.683 -3.239 1.00 56.28 91 PRO A O 1
ATOM 765 N N . PRO A 1 92 ? 15.648 -6.353 -5.175 1.00 47.75 92 PRO A N 1
ATOM 766 C CA . PRO A 1 92 ? 16.870 -6.193 -5.953 1.00 47.75 92 PRO A CA 1
ATOM 767 C C . PRO A 1 92 ? 17.404 -4.755 -5.831 1.00 47.75 92 PRO A C 1
ATOM 769 O O . PRO A 1 92 ? 16.701 -3.802 -6.157 1.00 47.75 92 PRO A O 1
ATOM 772 N N . GLY A 1 93 ? 18.641 -4.596 -5.345 1.00 54.88 93 GLY A N 1
ATOM 773 C CA . GLY A 1 93 ? 19.294 -3.290 -5.148 1.00 54.88 93 GLY A CA 1
ATOM 774 C C . GLY A 1 93 ? 19.350 -2.787 -3.700 1.00 54.88 93 GLY A C 1
ATOM 775 O O . GLY A 1 93 ? 20.002 -1.779 -3.438 1.00 54.88 93 GLY A O 1
ATOM 776 N N . TRP A 1 94 ? 18.734 -3.490 -2.745 1.00 58.06 94 TRP A N 1
ATOM 777 C CA . TRP A 1 94 ? 18.903 -3.221 -1.315 1.00 58.06 94 TRP A CA 1
ATOM 778 C C . TRP A 1 94 ? 20.051 -4.052 -0.729 1.00 58.06 94 TRP A C 1
ATOM 780 O O . TRP A 1 94 ? 19.940 -5.268 -0.586 1.00 58.06 94 TRP A O 1
ATOM 790 N N . THR A 1 95 ? 21.148 -3.407 -0.334 1.00 56.00 95 THR A N 1
ATOM 791 C CA . THR A 1 95 ? 22.161 -4.025 0.533 1.00 56.00 95 THR A CA 1
ATOM 792 C C . THR A 1 95 ? 21.771 -3.771 1.987 1.00 56.00 95 THR A C 1
ATOM 794 O O . THR A 1 95 ? 21.738 -2.608 2.401 1.00 56.00 95 THR A O 1
ATOM 797 N N . PRO A 1 96 ? 21.491 -4.805 2.804 1.00 54.56 96 PRO A N 1
ATOM 798 C CA . PRO A 1 96 ? 21.328 -4.603 4.232 1.00 54.56 96 PRO A CA 1
ATOM 799 C C . PRO A 1 96 ? 22.691 -4.174 4.782 1.00 54.56 96 PRO A C 1
ATOM 801 O O . PRO A 1 96 ? 23.588 -4.992 4.982 1.00 54.56 96 PRO A O 1
ATOM 804 N N . GLY A 1 97 ? 22.876 -2.868 4.979 1.00 53.88 97 GLY A N 1
ATOM 805 C CA . GLY A 1 97 ? 24.006 -2.359 5.747 1.00 53.88 97 GLY A CA 1
ATOM 806 C C . GLY A 1 97 ? 24.029 -3.035 7.124 1.00 53.88 97 GLY A C 1
ATOM 807 O O . GLY A 1 97 ? 22.980 -3.482 7.602 1.00 53.88 97 GLY A O 1
ATOM 808 N N . PRO A 1 98 ? 25.196 -3.148 7.779 1.00 47.22 98 PRO A N 1
ATOM 809 C CA . PRO A 1 98 ? 25.282 -3.795 9.078 1.00 47.22 98 PRO A CA 1
ATOM 810 C C . PRO A 1 98 ? 24.342 -3.076 10.048 1.00 47.22 98 PRO A C 1
ATOM 812 O O . PRO A 1 98 ? 24.567 -1.918 10.403 1.00 47.22 98 PRO A O 1
ATOM 815 N N . VAL A 1 99 ? 23.270 -3.762 10.455 1.00 51.91 99 VAL A N 1
ATOM 816 C CA . VAL A 1 99 ? 22.331 -3.281 11.468 1.00 51.91 99 VAL A CA 1
ATOM 817 C C . VAL A 1 99 ? 23.102 -3.221 12.783 1.00 51.91 99 VAL A C 1
ATOM 819 O O . VAL A 1 99 ? 23.229 -4.212 13.500 1.00 51.91 99 VAL A O 1
ATOM 822 N N . ARG A 1 100 ? 23.700 -2.063 13.072 1.00 36.12 100 ARG A N 1
ATOM 823 C CA . ARG A 1 100 ? 24.344 -1.802 14.357 1.00 36.12 100 ARG A CA 1
ATOM 824 C C . ARG A 1 100 ? 23.247 -1.556 15.383 1.00 36.12 100 ARG A C 1
ATOM 826 O O . ARG A 1 100 ? 22.750 -0.441 15.511 1.00 36.12 100 ARG A O 1
ATOM 833 N N . PHE A 1 101 ? 22.878 -2.601 16.115 1.00 35.34 101 PHE A N 1
ATOM 834 C CA . PHE A 1 101 ? 22.196 -2.427 17.390 1.00 35.34 101 PHE A CA 1
ATOM 835 C C . PHE A 1 101 ? 23.173 -1.738 18.341 1.00 35.34 101 PHE A C 1
ATOM 837 O O . PHE A 1 101 ? 24.248 -2.264 18.627 1.00 35.34 101 PHE A O 1
ATOM 844 N N . ARG A 1 102 ? 22.827 -0.528 18.778 1.00 37.50 102 ARG A N 1
ATOM 845 C CA . ARG A 1 102 ? 23.491 0.107 19.911 1.00 37.50 102 ARG A CA 1
ATOM 846 C C . ARG A 1 102 ? 22.783 -0.433 21.152 1.00 37.50 102 ARG A C 1
ATOM 848 O O . ARG A 1 102 ? 21.615 -0.112 21.357 1.00 37.50 102 ARG A O 1
ATOM 855 N N . ILE A 1 103 ? 23.455 -1.348 21.847 1.00 53.91 103 ILE A N 1
ATOM 856 C CA . ILE A 1 103 ? 23.092 -1.793 23.198 1.00 53.91 103 ILE A CA 1
ATOM 857 C C . ILE A 1 103 ? 23.529 -0.698 24.171 1.00 53.91 103 ILE A C 1
ATOM 859 O O . ILE A 1 103 ? 24.598 -0.096 23.901 1.00 53.91 103 ILE A O 1
#

Secondary structure (DSSP, 8-state):
--HHHHHHHHHHHHHS-B-HHHHTTSTT--S-HHHHHHHHHHHHHTTSEEEEETTEEEE-HHHHHHHTTSS-GGGSPP--HHHHS-TT-PPTT----------

Radius of gyration: 14.26 Å; Cα contacts (8 Å, |Δi|>4): 112; chains: 1; bounding box: 38×26×40 Å

Mean predicted aligned error: 7.25 Å

Nearest PDB structures (foldseek):
  3b73-assembly1_A  TM=9.322E-01  e=1.170E-04  Haloarcula marismortui ATCC 43049
  6pco-assembly1_B  TM=8.465E-01  e=4.201E-02  Bordetella bronchiseptica
  7el2-assembly1_B-2  TM=8.461E-01  e=4.476E-01  Acinetobacter baumannii
  9f2a-assembly1_C  TM=8.192E-01  e=5.422E-01  Pyrococcus abyssi GE5
  7z1n-assembly1_P  TM=4.869E-01  e=9.646E-02  Saccharomyces cerevisiae W303

Organism: NCBI:txid797114

Sequence (103 aa):
MMQLDERIMEYIDREGWVSPRLLARERGFPETEGVIRDRCKRLRYTGFIEPFHGEMYDITIEGQLYLDGEIDARHQPFPKASAVFGRWDFPPGWTPGPVRFRI

InterPro domains:
  IPR036388 Winged helix-like DNA-binding domain superfamily [G3DSA:1.10.10.10] (1-78)